Protein AF-A0A4Y7PLM4-F1 (afdb_monomer_lite)

pLDDT: mean 71.82, std 15.08, range [32.94, 92.31]

Secondary structure (DSSP, 8-state):
--------GGGS-HHHHHSPSEEEEEEEEEP-TTTS-PPTT--HHHHHHHHHHHHHHHHHTTPEE---SSEEEEEEEEE-HHHHHHHHHHGGGTS-HHHHHHHEEEEEEEEE-------PPEEEE-S-TT-S-SEEEEPPPHHHHHHHHHHHHHHHHS-SEEE-HHHHH--S------------

Structure (mmCIF, N/CA/C/O backbone):
data_AF-A0A4Y7PLM4-F1
#
_entry.id   AF-A0A4Y7PLM4-F1
#
loop_
_atom_site.group_PDB
_atom_site.id
_atom_site.type_symbol
_atom_site.label_atom_id
_atom_site.label_alt_id
_atom_site.label_comp_id
_atom_site.label_asym_id
_atom_site.label_entity_id
_atom_site.label_seq_id
_atom_site.pdbx_PDB_ins_code
_atom_site.Cartn_x
_atom_site.Cartn_y
_atom_site.Cartn_z
_atom_site.occupancy
_atom_site.B_iso_or_equiv
_atom_site.auth_seq_id
_atom_site.auth_comp_id
_atom_site.auth_asym_id
_atom_site.auth_atom_id
_atom_site.pdbx_PDB_model_num
ATOM 1 N N . MET A 1 1 ? -5.576 -24.986 15.651 1.00 34.12 1 MET A N 1
ATOM 2 C CA . MET A 1 1 ? -6.111 -25.370 14.330 1.00 34.12 1 MET A CA 1
ATOM 3 C C . MET A 1 1 ? -5.904 -24.180 13.411 1.00 34.12 1 MET A C 1
ATOM 5 O O . MET A 1 1 ? -6.385 -23.105 13.734 1.00 34.12 1 MET A O 1
ATOM 9 N N . SER A 1 2 ? -5.071 -24.312 12.379 1.00 34.34 2 SER A N 1
ATOM 10 C CA . SER A 1 2 ? -4.779 -23.229 11.436 1.00 34.34 2 SER A CA 1
ATOM 11 C C . SER A 1 2 ? -5.904 -23.146 10.411 1.00 34.34 2 SER A C 1
ATOM 13 O O . SER A 1 2 ? -5.897 -23.892 9.428 1.00 34.34 2 SER A O 1
ATOM 15 N N . ASP A 1 3 ? -6.874 -22.265 10.656 1.00 39.44 3 ASP A N 1
ATOM 16 C CA . ASP A 1 3 ? -7.853 -21.888 9.642 1.00 39.44 3 ASP A CA 1
ATOM 17 C C . ASP A 1 3 ? -7.097 -21.406 8.408 1.00 39.44 3 ASP A C 1
ATOM 19 O O . ASP A 1 3 ? -6.387 -20.398 8.413 1.00 39.44 3 ASP A O 1
ATOM 23 N N . SER A 1 4 ? -7.179 -22.207 7.352 1.00 41.69 4 SER A N 1
ATOM 24 C CA . SER A 1 4 ? -6.524 -21.911 6.091 1.00 41.69 4 SER A CA 1
ATOM 25 C C . SER A 1 4 ? -7.279 -20.740 5.480 1.00 41.69 4 SER A C 1
ATOM 27 O O . SER A 1 4 ? -8.378 -20.921 4.956 1.00 41.69 4 SER A O 1
ATOM 29 N N . PHE A 1 5 ? -6.720 -19.535 5.577 1.00 47.28 5 PHE A N 1
ATOM 30 C CA . PHE A 1 5 ? -7.269 -18.350 4.930 1.00 47.28 5 PHE A CA 1
ATOM 31 C C . PHE A 1 5 ? -7.284 -18.577 3.413 1.00 47.28 5 PHE A C 1
ATOM 33 O O . PHE A 1 5 ? -6.287 -18.381 2.719 1.00 47.28 5 PHE A O 1
ATOM 40 N N . ARG A 1 6 ? -8.416 -19.057 2.889 1.00 45.91 6 ARG A N 1
ATOM 41 C CA . ARG A 1 6 ? -8.644 -19.203 1.453 1.00 45.91 6 ARG A CA 1
ATOM 42 C C . ARG A 1 6 ? -9.099 -17.857 0.924 1.00 45.91 6 ARG A C 1
ATOM 44 O O . ARG A 1 6 ? -10.285 -17.543 0.937 1.00 45.91 6 ARG A O 1
ATOM 51 N N . PHE A 1 7 ? -8.138 -17.055 0.483 1.00 53.62 7 PHE A N 1
ATOM 52 C CA . PHE A 1 7 ? -8.448 -15.864 -0.288 1.00 53.62 7 PHE A CA 1
ATOM 53 C C . PHE A 1 7 ? -8.901 -16.304 -1.685 1.00 53.62 7 PHE A C 1
ATOM 55 O O . PHE A 1 7 ? -8.123 -16.968 -2.378 1.00 53.62 7 PHE A O 1
ATOM 62 N N . PRO A 1 8 ? -10.134 -15.998 -2.119 1.00 54.25 8 PRO A N 1
ATOM 63 C CA . PRO A 1 8 ? -10.513 -16.283 -3.488 1.00 54.25 8 PRO A CA 1
ATOM 64 C C . PRO A 1 8 ? -9.646 -15.403 -4.392 1.00 54.25 8 PRO A C 1
ATOM 66 O O . PRO A 1 8 ? -9.723 -14.184 -4.341 1.00 54.25 8 PRO A O 1
ATOM 69 N N . LEU A 1 9 ? -8.798 -16.006 -5.228 1.00 51.22 9 LEU A N 1
ATOM 70 C CA . LEU A 1 9 ? -7.982 -15.277 -6.213 1.00 51.22 9 LEU A CA 1
ATOM 71 C C . LEU A 1 9 ? -8.839 -14.356 -7.107 1.00 51.22 9 LEU A C 1
ATOM 73 O O . LEU A 1 9 ? -8.329 -13.373 -7.632 1.00 51.22 9 LEU A O 1
ATOM 77 N N . SER A 1 10 ? -10.143 -14.636 -7.228 1.00 49.47 10 SER A N 1
ATOM 78 C CA . SER A 1 10 ? -11.131 -13.809 -7.925 1.00 49.47 10 SER A CA 1
ATOM 79 C C . SER A 1 10 ? -11.442 -12.461 -7.260 1.00 49.47 10 SER A C 1
ATOM 81 O O . SER A 1 10 ? -12.050 -11.618 -7.910 1.00 49.47 10 SER A O 1
ATOM 83 N N . SER A 1 11 ? -11.033 -12.220 -6.008 1.00 57.38 11 SER A N 1
ATOM 84 C CA . SER A 1 11 ? -11.137 -10.905 -5.354 1.00 57.38 11 SER A CA 1
ATOM 85 C C . SER A 1 11 ? -9.851 -10.077 -5.442 1.00 57.38 11 SER A C 1
ATOM 87 O O . SER A 1 11 ? -9.812 -8.957 -4.930 1.00 57.38 11 SER A O 1
ATOM 89 N N . LEU A 1 12 ? -8.800 -10.589 -6.098 1.00 64.44 12 LEU A N 1
ATOM 90 C CA . LEU A 1 12 ? -7.636 -9.781 -6.448 1.00 64.44 12 LEU A CA 1
ATOM 91 C C . LEU A 1 12 ? -7.986 -8.885 -7.641 1.00 64.44 12 LEU A C 1
ATOM 93 O O . LEU A 1 12 ? -8.391 -9.403 -8.685 1.00 64.44 12 LEU A O 1
ATOM 97 N N . PRO A 1 13 ? -7.786 -7.560 -7.544 1.00 66.94 13 PRO A N 1
ATOM 98 C CA . PRO A 1 13 ? -7.858 -6.702 -8.714 1.00 66.94 13 PRO A CA 1
ATOM 99 C C . PRO A 1 13 ? -6.912 -7.242 -9.804 1.00 66.94 13 PRO A C 1
ATOM 101 O O . PRO A 1 13 ? -5.739 -7.481 -9.501 1.00 66.94 13 PRO A O 1
ATOM 104 N N . PRO A 1 14 ? -7.367 -7.429 -11.059 1.00 65.31 14 PRO A N 1
ATOM 105 C CA . PRO A 1 14 ? -6.563 -8.054 -12.115 1.00 65.31 14 PRO A CA 1
ATOM 106 C C . PRO A 1 14 ? -5.187 -7.403 -12.303 1.00 65.31 14 PRO A C 1
ATOM 108 O O . PRO A 1 14 ? -4.181 -8.082 -12.492 1.00 65.31 14 PRO A O 1
ATOM 111 N N . ALA A 1 15 ? -5.114 -6.083 -12.154 1.00 64.81 15 ALA A N 1
ATOM 112 C CA . ALA A 1 15 ? -3.870 -5.326 -12.226 1.00 64.81 15 ALA A CA 1
ATOM 113 C C . ALA A 1 15 ? -2.810 -5.764 -11.194 1.00 64.81 15 ALA A C 1
ATOM 115 O O . ALA A 1 15 ? -1.616 -5.683 -11.444 1.00 64.81 15 ALA A O 1
ATOM 116 N N . ILE A 1 16 ? -3.195 -6.301 -10.038 1.00 71.25 16 ILE A N 1
ATOM 117 C CA . ILE A 1 16 ? -2.222 -6.785 -9.044 1.00 71.25 16 ILE A CA 1
ATOM 118 C C . ILE A 1 16 ? -1.464 -8.015 -9.551 1.00 71.25 16 ILE A C 1
ATOM 120 O O . ILE A 1 16 ? -0.300 -8.215 -9.196 1.00 71.25 16 ILE A O 1
ATOM 124 N N . VAL A 1 17 ? -2.118 -8.817 -10.394 1.00 71.69 17 VAL A N 1
ATOM 125 C CA . VAL A 1 17 ? -1.566 -10.041 -10.981 1.00 71.69 17 VAL A CA 1
ATOM 126 C C . VAL A 1 17 ? -0.793 -9.737 -12.264 1.00 71.69 17 VAL A C 1
ATOM 128 O O . VAL A 1 17 ? 0.265 -10.322 -12.482 1.00 71.69 17 VAL A O 1
ATOM 131 N N . PHE A 1 18 ? -1.296 -8.819 -13.094 1.00 69.81 18 PHE A N 1
ATOM 132 C CA . PHE A 1 18 ? -0.767 -8.587 -14.442 1.00 69.81 18 PHE A CA 1
ATOM 133 C C . PHE A 1 18 ? 0.160 -7.372 -14.581 1.00 69.81 18 PHE A C 1
ATOM 135 O O . PHE A 1 18 ? 0.788 -7.220 -15.629 1.00 69.81 18 PHE A O 1
ATOM 142 N N . ASN A 1 19 ? 0.286 -6.510 -13.565 1.00 71.06 19 ASN A N 1
ATOM 143 C CA . ASN A 1 19 ? 1.171 -5.353 -13.680 1.00 71.06 19 ASN A CA 1
ATOM 144 C C . ASN A 1 19 ? 2.655 -5.768 -13.702 1.00 71.06 19 ASN A C 1
ATOM 146 O O . ASN A 1 19 ? 3.071 -6.668 -12.962 1.00 71.06 19 ASN A O 1
ATOM 150 N N . PRO A 1 20 ? 3.486 -5.074 -14.502 1.00 73.12 20 PRO A N 1
ATOM 151 C CA . PRO A 1 20 ? 4.907 -5.371 -14.597 1.00 73.12 20 PRO A CA 1
ATOM 152 C C . PRO A 1 20 ? 5.641 -5.071 -13.278 1.00 73.12 20 PRO A C 1
ATOM 154 O O . PRO A 1 20 ? 5.181 -4.254 -12.470 1.00 73.12 20 PRO A O 1
ATOM 157 N N . PRO A 1 21 ? 6.815 -5.682 -13.044 1.00 79.31 21 PRO A N 1
ATOM 158 C CA . PRO A 1 21 ? 7.693 -5.274 -11.955 1.00 79.31 21 PRO A CA 1
ATOM 159 C C . PRO A 1 21 ? 8.049 -3.780 -12.039 1.00 79.31 21 PRO A C 1
ATOM 161 O O . PRO A 1 21 ? 8.221 -3.226 -13.125 1.00 79.31 21 PRO A O 1
ATOM 164 N N . GLY A 1 22 ? 8.175 -3.120 -10.891 1.00 79.88 22 GLY A N 1
ATOM 165 C CA . GLY A 1 22 ? 8.534 -1.704 -10.809 1.00 79.88 22 GLY A CA 1
ATOM 166 C C . GLY A 1 22 ? 8.437 -1.167 -9.387 1.00 79.88 22 GLY A C 1
ATOM 167 O O . GLY A 1 22 ? 8.644 -1.909 -8.421 1.00 79.88 22 GLY A O 1
ATOM 168 N N . THR A 1 23 ? 8.116 0.118 -9.251 1.00 84.88 23 THR A N 1
ATOM 169 C CA . THR A 1 23 ? 7.915 0.745 -7.943 1.00 84.88 23 THR A CA 1
ATOM 170 C C . THR A 1 23 ? 6.442 0.696 -7.560 1.00 84.88 23 THR A C 1
ATOM 172 O O . THR A 1 23 ? 5.582 1.220 -8.257 1.00 84.88 23 THR A O 1
ATOM 175 N N . TYR A 1 24 ? 6.146 0.064 -6.430 1.00 85.81 24 TYR A N 1
ATOM 176 C CA . TYR A 1 24 ? 4.793 -0.012 -5.885 1.00 85.81 24 TYR A CA 1
ATOM 177 C C . TYR A 1 24 ? 4.747 0.652 -4.525 1.00 85.81 24 TYR A C 1
ATOM 179 O O . TYR A 1 24 ? 5.720 0.603 -3.770 1.00 85.81 24 TYR A O 1
ATOM 187 N N . GLY A 1 25 ? 3.601 1.238 -4.212 1.00 86.75 25 GLY A N 1
ATOM 188 C CA . GLY A 1 25 ? 3.352 1.874 -2.942 1.00 86.75 25 GLY A CA 1
ATOM 189 C C . GLY A 1 25 ? 2.129 1.338 -2.220 1.00 86.75 25 GLY A C 1
ATOM 190 O O . GLY A 1 25 ? 1.210 0.792 -2.827 1.00 86.75 25 GLY A O 1
ATOM 191 N N . ILE A 1 26 ? 2.149 1.502 -0.903 1.00 88.50 26 ILE A N 1
ATOM 192 C CA . ILE A 1 26 ? 1.000 1.353 -0.019 1.00 88.50 26 ILE A CA 1
ATOM 193 C C . ILE A 1 26 ? 0.744 2.731 0.581 1.00 88.50 26 ILE A C 1
ATOM 195 O O . ILE A 1 26 ? 1.618 3.285 1.249 1.00 88.50 26 ILE A O 1
ATOM 199 N N . GLN A 1 27 ? -0.436 3.280 0.334 1.00 87.94 27 GLN A N 1
ATOM 200 C CA . GLN A 1 27 ? -0.909 4.504 0.963 1.00 87.94 27 GLN A CA 1
ATOM 201 C C . GLN A 1 27 ? -1.939 4.133 2.022 1.00 87.94 27 GLN A C 1
ATOM 203 O O . GLN A 1 27 ? -2.871 3.385 1.740 1.00 87.94 27 GLN A O 1
ATOM 208 N N . ILE A 1 28 ? -1.773 4.642 3.236 1.00 87.81 28 ILE A N 1
ATOM 209 C CA . ILE A 1 28 ? -2.724 4.456 4.331 1.00 87.81 28 ILE A CA 1
ATOM 210 C C . ILE A 1 28 ? -3.309 5.815 4.676 1.00 87.81 28 ILE A C 1
ATOM 212 O O . ILE A 1 28 ? -2.577 6.732 5.051 1.00 87.81 28 ILE A O 1
ATOM 216 N N . GLN A 1 29 ? -4.626 5.926 4.569 1.00 86.75 29 GLN A N 1
ATOM 217 C CA . GLN A 1 29 ? -5.369 7.097 4.998 1.00 86.75 29 GLN A CA 1
ATOM 218 C C . GLN A 1 29 ? -5.827 6.897 6.441 1.00 86.75 29 GLN A C 1
ATOM 220 O O . GLN A 1 29 ? -6.524 5.928 6.753 1.00 86.75 29 GLN A O 1
ATOM 225 N N . LEU A 1 30 ? -5.431 7.808 7.327 1.00 85.19 30 LEU A N 1
ATOM 226 C CA . LEU A 1 30 ? -5.824 7.771 8.734 1.00 85.19 30 LEU A CA 1
ATOM 227 C C . LEU A 1 30 ? -7.089 8.592 8.977 1.00 85.19 30 LEU A C 1
ATOM 229 O O . LEU A 1 30 ? -7.370 9.534 8.239 1.00 85.19 30 LEU A O 1
ATOM 233 N N . TYR A 1 31 ? -7.814 8.261 10.043 1.00 82.06 31 TYR A N 1
ATOM 234 C CA . TYR A 1 31 ? -8.819 9.164 10.599 1.00 82.06 31 TYR A CA 1
ATOM 235 C C . TYR A 1 31 ? -8.149 10.385 11.231 1.00 82.06 31 TYR A C 1
ATOM 237 O O . TYR A 1 31 ? -7.213 10.251 12.025 1.00 82.06 31 TYR A O 1
ATOM 245 N N . THR A 1 32 ? -8.657 11.571 10.911 1.00 73.31 32 THR A N 1
ATOM 246 C CA . THR A 1 32 ? -8.190 12.839 11.472 1.00 73.31 32 THR A CA 1
ATOM 247 C C . THR A 1 32 ? -9.243 13.440 12.409 1.00 73.31 32 THR A C 1
ATOM 249 O O . THR A 1 32 ? -10.371 13.674 11.980 1.00 73.31 32 THR A O 1
ATOM 252 N N . PRO A 1 33 ? -8.902 13.753 13.679 1.00 69.38 33 PRO A N 1
ATOM 253 C CA . PRO A 1 33 ? -9.885 14.171 14.692 1.00 69.38 33 PRO A CA 1
ATOM 254 C C . PRO A 1 33 ? -10.655 15.449 14.367 1.00 69.38 33 PRO A C 1
ATOM 256 O O . PRO A 1 33 ? -11.700 15.702 14.950 1.00 69.38 33 PRO A O 1
ATOM 259 N N . VAL A 1 34 ? -10.097 16.284 13.491 1.00 69.38 34 VAL A N 1
ATOM 260 C CA . VAL A 1 34 ? -10.643 17.603 13.156 1.00 69.38 34 VAL A CA 1
ATOM 261 C C . VAL A 1 34 ? -11.592 17.535 11.956 1.00 69.38 34 VAL A C 1
ATOM 263 O O . VAL A 1 34 ? -12.419 18.425 11.792 1.00 69.38 34 VAL A O 1
ATOM 266 N N . LEU A 1 35 ? -11.472 16.507 11.107 1.00 68.12 35 LEU A N 1
ATOM 267 C CA . LEU A 1 35 ? -12.141 16.458 9.801 1.00 68.12 35 LEU A CA 1
ATOM 268 C C . LEU A 1 35 ? -13.087 15.266 9.632 1.00 68.12 35 LEU A C 1
ATOM 270 O O . LEU A 1 35 ? -13.907 15.293 8.717 1.00 68.12 35 LEU A O 1
ATOM 274 N N . ASP A 1 36 ? -12.976 14.229 10.463 1.00 75.44 36 ASP A N 1
ATOM 275 C CA . ASP A 1 36 ? -13.723 12.986 10.284 1.00 75.44 36 ASP A CA 1
ATOM 276 C C . ASP A 1 36 ? -14.618 12.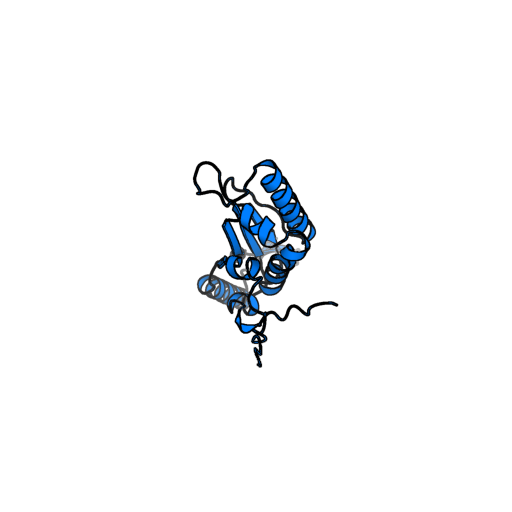659 11.487 1.00 75.44 36 ASP A C 1
ATOM 278 O O . ASP A 1 36 ? -14.235 12.857 12.642 1.00 75.44 36 ASP A O 1
ATOM 282 N N . ASP A 1 37 ? -15.768 12.040 11.205 1.00 81.00 37 ASP A N 1
ATOM 283 C CA . ASP A 1 37 ? -16.529 11.306 12.214 1.00 81.00 37 ASP A CA 1
ATOM 284 C C . ASP A 1 37 ? -15.700 10.104 12.683 1.00 81.00 37 ASP A C 1
ATOM 286 O O . ASP A 1 37 ? -15.412 9.171 11.923 1.00 81.00 37 ASP A O 1
ATOM 290 N N . LEU A 1 38 ? -15.270 10.151 13.943 1.00 81.81 38 LEU A N 1
ATOM 291 C CA . LEU A 1 38 ? -14.369 9.157 14.511 1.00 81.81 38 LEU A CA 1
ATOM 292 C C . LEU A 1 38 ? -15.106 7.848 14.843 1.00 81.81 38 LEU A C 1
ATOM 294 O O . LEU A 1 38 ? -16.235 7.875 15.340 1.00 81.81 38 LEU A O 1
ATOM 298 N N . PRO A 1 39 ? -14.472 6.683 14.621 1.00 79.75 39 PRO A N 1
ATOM 299 C CA . PRO A 1 39 ? -15.073 5.393 14.935 1.00 79.75 39 PRO A CA 1
ATOM 300 C C . PRO A 1 39 ? -15.274 5.199 16.446 1.00 79.75 39 PRO A C 1
ATOM 302 O O . PRO A 1 39 ? -14.570 5.769 17.282 1.00 79.75 39 PRO A O 1
ATOM 305 N N . ALA A 1 40 ? -16.223 4.335 16.813 1.00 75.31 40 ALA A N 1
ATOM 306 C CA . ALA A 1 40 ? -16.484 4.007 18.211 1.00 75.31 40 ALA A CA 1
ATOM 307 C C . ALA A 1 40 ? -15.229 3.429 18.895 1.00 75.31 40 ALA A C 1
ATOM 309 O O . ALA A 1 40 ? -14.579 2.526 18.369 1.00 75.31 40 ALA A O 1
ATOM 310 N N . GLY A 1 41 ? -14.895 3.941 20.084 1.00 72.88 41 GLY A N 1
ATOM 311 C CA . GLY A 1 41 ? -13.717 3.503 20.842 1.00 72.88 41 GLY A CA 1
ATOM 312 C C . GLY A 1 41 ? -12.386 4.101 20.372 1.00 72.88 41 GLY A C 1
ATOM 313 O O . GLY A 1 41 ? -11.335 3.665 20.847 1.00 72.88 41 GLY A O 1
ATOM 314 N N . TRP A 1 42 ? -12.418 5.096 19.477 1.00 79.62 42 TRP A N 1
ATOM 315 C CA . TRP A 1 42 ? -11.236 5.850 19.070 1.00 79.62 42 TRP A CA 1
ATOM 316 C C . TRP A 1 42 ? -10.570 6.536 20.270 1.00 79.62 42 TRP A C 1
ATOM 318 O O . TRP A 1 42 ? -11.222 7.219 21.061 1.00 79.62 42 TRP A O 1
ATOM 328 N N . SER A 1 43 ? -9.253 6.378 20.396 1.00 83.38 43 SER A N 1
ATOM 329 C CA . SER A 1 43 ? -8.431 7.182 21.300 1.00 83.38 43 SER A CA 1
ATOM 330 C C . SER A 1 43 ? -7.090 7.493 20.649 1.00 83.38 43 SER A C 1
ATOM 332 O O . SER A 1 43 ? -6.534 6.661 19.930 1.00 83.38 43 SER A O 1
ATOM 334 N N . MET A 1 44 ? -6.551 8.684 20.919 1.00 81.44 44 MET A N 1
ATOM 335 C CA . MET A 1 44 ? -5.286 9.128 20.328 1.00 81.44 44 MET A CA 1
ATOM 336 C C . MET A 1 44 ? -4.120 8.195 20.692 1.00 81.44 44 MET A C 1
ATOM 338 O O . MET A 1 44 ? -3.301 7.869 19.836 1.00 81.44 44 MET A O 1
ATOM 342 N N . GLU A 1 45 ? -4.074 7.713 21.936 1.00 85.38 45 GLU A N 1
ATOM 343 C CA . GLU A 1 45 ? -3.027 6.799 22.410 1.00 85.38 45 GLU A CA 1
ATOM 344 C C . GLU A 1 45 ? -3.075 5.441 21.699 1.00 85.38 45 GLU A C 1
ATOM 346 O O . GLU A 1 45 ? -2.063 4.984 21.164 1.00 85.38 45 GLU A O 1
ATOM 351 N N . LYS A 1 46 ? -4.262 4.824 21.613 1.00 83.12 46 LYS A N 1
ATOM 352 C CA . LYS A 1 46 ? -4.441 3.545 20.909 1.00 83.12 46 LYS A CA 1
ATOM 353 C C . LYS A 1 46 ? -4.170 3.697 19.419 1.00 83.12 46 LYS A C 1
ATOM 355 O O . LYS A 1 46 ? -3.523 2.840 18.819 1.00 83.12 46 LYS A O 1
ATOM 360 N N . ALA A 1 47 ? -4.614 4.807 18.829 1.00 82.81 47 ALA A N 1
ATOM 361 C CA . ALA A 1 47 ? -4.369 5.103 17.428 1.00 82.81 47 ALA A CA 1
ATOM 362 C C . ALA A 1 47 ? -2.870 5.223 17.125 1.00 82.81 47 ALA A C 1
ATOM 364 O O . ALA A 1 47 ? -2.387 4.630 16.159 1.00 82.81 47 ALA A O 1
ATOM 365 N N . ALA A 1 48 ? -2.117 5.917 17.983 1.00 85.00 48 ALA A N 1
ATOM 366 C CA . ALA A 1 48 ? -0.669 6.040 17.858 1.00 85.00 48 ALA A CA 1
ATOM 367 C C . ALA A 1 48 ? 0.045 4.683 17.982 1.00 85.00 48 ALA A C 1
ATOM 369 O O . ALA A 1 48 ? 0.978 4.403 17.224 1.00 85.00 48 ALA A O 1
ATOM 370 N N . GLU A 1 49 ? -0.398 3.815 18.894 1.00 88.81 49 GLU A N 1
ATOM 371 C CA . GLU A 1 49 ? 0.173 2.478 19.074 1.00 88.81 49 GLU A CA 1
ATOM 372 C C . GLU A 1 49 ? -0.085 1.560 17.870 1.00 88.81 49 GLU A C 1
ATOM 374 O O . GLU A 1 49 ? 0.844 0.937 17.343 1.00 88.81 49 GLU A O 1
ATOM 379 N N . VAL A 1 50 ? -1.333 1.491 17.405 1.00 87.75 50 VAL A N 1
ATOM 380 C CA . VAL A 1 50 ? -1.719 0.721 16.213 1.00 87.75 50 VAL A CA 1
ATOM 381 C C . VAL A 1 50 ? -0.953 1.226 14.993 1.00 87.75 50 VAL A C 1
ATOM 383 O O . VAL A 1 50 ? -0.368 0.435 14.251 1.00 87.75 50 VAL A O 1
ATOM 386 N N . TYR A 1 51 ? -0.866 2.546 14.822 1.00 85.94 51 TYR A N 1
ATOM 387 C CA . TYR A 1 51 ? -0.084 3.144 13.750 1.00 85.94 51 TYR A CA 1
ATOM 388 C C . TYR A 1 51 ? 1.399 2.753 13.827 1.00 85.94 51 TYR A C 1
ATOM 390 O O . TYR A 1 51 ? 1.994 2.362 12.819 1.00 85.94 51 TYR A O 1
ATOM 398 N N . LYS A 1 52 ? 2.003 2.793 15.019 1.00 88.25 52 LYS A N 1
ATOM 399 C CA . LYS A 1 52 ? 3.397 2.381 15.229 1.00 88.25 52 LYS A CA 1
ATOM 400 C C . LYS A 1 52 ? 3.618 0.922 14.821 1.00 88.25 52 LYS A C 1
ATOM 402 O O . LYS A 1 52 ? 4.613 0.633 14.155 1.00 88.25 52 LYS A O 1
ATOM 407 N N . ARG A 1 53 ? 2.690 0.016 15.153 1.00 90.62 53 ARG A N 1
ATOM 408 C CA . ARG A 1 53 ? 2.739 -1.397 14.731 1.00 90.62 53 ARG A CA 1
ATOM 409 C C . ARG A 1 53 ? 2.687 -1.542 13.208 1.00 90.62 53 ARG A C 1
ATOM 411 O O . ARG A 1 53 ? 3.551 -2.211 12.640 1.00 90.62 53 ARG A O 1
ATOM 418 N N . ILE A 1 54 ? 1.748 -0.863 12.547 1.00 89.88 54 ILE A N 1
ATOM 419 C CA . ILE A 1 54 ? 1.619 -0.869 11.079 1.00 89.88 54 ILE A CA 1
ATOM 420 C C . ILE A 1 54 ? 2.895 -0.337 10.414 1.00 89.88 54 ILE A C 1
ATOM 422 O O . ILE A 1 54 ? 3.453 -0.970 9.519 1.00 89.88 54 ILE A O 1
ATOM 426 N N . SER A 1 55 ? 3.386 0.810 10.880 1.00 88.31 55 SER A N 1
ATOM 427 C CA . SER A 1 55 ? 4.570 1.474 10.333 1.00 88.31 55 SER A CA 1
ATOM 428 C C . SER A 1 55 ? 5.824 0.608 10.470 1.00 88.31 55 SER A C 1
ATOM 430 O O . SER A 1 55 ? 6.581 0.449 9.511 1.00 88.31 55 SER A O 1
ATOM 432 N N . ASN A 1 56 ? 6.018 -0.020 11.633 1.00 90.31 56 ASN A N 1
ATOM 433 C CA . ASN A 1 56 ? 7.130 -0.941 11.861 1.00 90.31 56 ASN A CA 1
ATOM 434 C C . ASN A 1 56 ? 7.058 -2.156 10.933 1.00 90.31 56 ASN A C 1
ATOM 436 O O . ASN A 1 56 ? 8.057 -2.496 10.300 1.00 90.31 56 ASN A O 1
ATOM 440 N N . TYR A 1 57 ? 5.881 -2.767 10.795 1.00 92.31 57 TYR A N 1
ATOM 441 C CA . TYR A 1 57 ? 5.682 -3.910 9.907 1.00 92.31 57 TYR A CA 1
ATOM 442 C C . TYR A 1 57 ? 5.998 -3.578 8.440 1.00 92.31 57 TYR A C 1
ATOM 444 O O . TYR A 1 57 ? 6.714 -4.326 7.767 1.00 92.31 57 TYR A O 1
ATOM 452 N N . LEU A 1 58 ? 5.525 -2.432 7.942 1.00 90.44 58 LEU A N 1
ATOM 453 C CA . LEU A 1 58 ? 5.781 -2.007 6.564 1.00 90.44 58 LEU A CA 1
ATOM 454 C C . LEU A 1 58 ? 7.263 -1.702 6.316 1.00 90.44 58 LEU A C 1
ATOM 456 O O . LEU A 1 58 ? 7.806 -2.100 5.284 1.00 90.44 58 LEU A O 1
ATOM 460 N N . ARG A 1 59 ? 7.951 -1.090 7.287 1.00 87.56 59 ARG A N 1
ATOM 461 C CA . ARG A 1 59 ? 9.406 -0.872 7.224 1.00 87.56 59 ARG A CA 1
ATOM 462 C C . ARG A 1 59 ? 10.182 -2.186 7.202 1.00 87.56 59 ARG A C 1
ATOM 464 O O . ARG A 1 59 ? 11.059 -2.361 6.360 1.00 87.56 59 ARG A O 1
ATOM 471 N N . MET A 1 60 ? 9.826 -3.133 8.071 1.00 89.56 60 MET A N 1
ATOM 472 C CA . MET A 1 60 ? 10.427 -4.474 8.089 1.00 89.56 60 MET A CA 1
ATOM 473 C C . MET A 1 60 ? 10.164 -5.249 6.792 1.00 89.56 60 MET A C 1
ATOM 475 O O . MET A 1 60 ? 10.977 -6.071 6.382 1.00 89.56 60 MET A O 1
ATOM 479 N N . SER A 1 61 ? 9.070 -4.936 6.098 1.00 87.50 61 SER A N 1
ATOM 480 C CA . SER A 1 61 ? 8.718 -5.507 4.793 1.00 87.50 61 SER A CA 1
ATOM 481 C C . SER A 1 61 ? 9.453 -4.852 3.610 1.00 87.50 61 SER A C 1
ATOM 483 O O . SER A 1 61 ? 9.091 -5.085 2.450 1.00 87.50 61 SER A O 1
ATOM 485 N N . ALA A 1 62 ? 10.499 -4.065 3.890 1.00 83.94 62 ALA A N 1
ATOM 486 C CA . ALA A 1 62 ? 11.308 -3.314 2.932 1.00 83.94 62 ALA A CA 1
ATOM 487 C C . ALA A 1 62 ? 10.535 -2.227 2.163 1.00 83.94 62 ALA A C 1
ATOM 489 O O . ALA A 1 62 ? 10.865 -1.941 1.010 1.00 83.94 62 ALA A O 1
ATOM 490 N N . LEU A 1 63 ? 9.512 -1.625 2.781 1.00 86.12 63 LEU A N 1
ATOM 491 C CA . LEU A 1 63 ? 8.927 -0.389 2.272 1.00 86.12 63 LEU A CA 1
ATOM 492 C C . LEU A 1 63 ? 9.515 0.838 2.981 1.00 86.12 63 LEU A C 1
ATOM 494 O O . LEU A 1 63 ? 9.614 0.894 4.207 1.00 86.12 63 LEU A O 1
ATOM 498 N N . THR A 1 64 ? 9.854 1.859 2.203 1.00 84.19 64 THR A N 1
ATOM 499 C CA . THR A 1 64 ? 10.362 3.146 2.682 1.00 84.19 64 THR A CA 1
ATOM 500 C C . THR A 1 64 ? 9.218 4.146 2.791 1.00 84.19 64 THR A C 1
ATOM 502 O O . THR A 1 64 ? 8.463 4.324 1.841 1.00 84.19 64 THR A O 1
ATOM 505 N N . ARG A 1 65 ? 9.091 4.812 3.941 1.00 82.44 65 ARG A N 1
ATOM 506 C CA . ARG A 1 65 ? 8.107 5.885 4.153 1.00 82.44 65 ARG A CA 1
ATOM 507 C C . ARG A 1 65 ? 8.537 7.150 3.399 1.00 82.44 65 ARG A C 1
ATOM 509 O O . ARG A 1 65 ? 9.711 7.501 3.468 1.00 82.44 65 ARG A O 1
ATOM 516 N N . VAL A 1 66 ? 7.607 7.805 2.701 1.00 79.62 66 VAL A N 1
ATOM 517 C CA . VAL A 1 66 ? 7.879 8.982 1.838 1.00 79.62 66 VAL A CA 1
ATOM 518 C C . VAL A 1 66 ? 7.178 10.267 2.316 1.00 79.62 66 VAL A C 1
ATOM 520 O O . VAL A 1 66 ? 7.525 11.340 1.856 1.00 79.62 66 VAL A O 1
ATOM 523 N N . ASP A 1 67 ? 6.295 10.145 3.308 1.00 67.38 67 ASP A N 1
ATOM 524 C CA . ASP A 1 67 ? 5.634 11.208 4.086 1.00 67.38 67 ASP A CA 1
ATOM 525 C C . ASP A 1 67 ? 4.869 12.328 3.354 1.00 67.38 67 ASP A C 1
ATOM 527 O O . ASP A 1 67 ? 5.434 13.182 2.679 1.00 67.38 67 ASP A O 1
ATOM 531 N N . ASP A 1 68 ? 3.564 12.391 3.651 1.00 54.94 68 ASP A N 1
ATOM 532 C CA . ASP A 1 68 ? 2.765 13.615 3.708 1.00 54.94 68 ASP A CA 1
ATOM 533 C C . ASP A 1 68 ? 1.982 13.645 5.049 1.00 54.94 68 ASP A C 1
ATOM 535 O O . ASP A 1 68 ? 1.982 12.671 5.807 1.00 54.94 68 ASP A O 1
ATOM 539 N N . GLN A 1 69 ? 1.390 14.789 5.407 1.00 5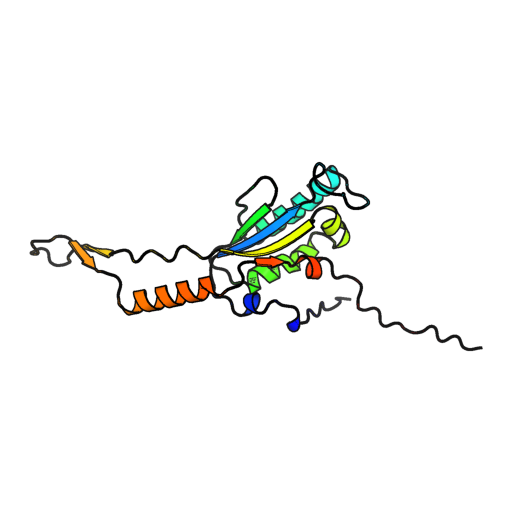4.94 69 GLN A N 1
ATOM 540 C CA . GLN A 1 69 ? 0.802 15.022 6.737 1.00 54.94 69 GLN A CA 1
ATOM 541 C C . GLN A 1 69 ? -0.555 14.330 6.980 1.00 54.94 69 GLN A C 1
ATOM 543 O O . GLN A 1 69 ? -0.982 14.249 8.132 1.00 54.94 69 GLN A O 1
ATOM 548 N N . THR A 1 70 ? -1.244 13.843 5.944 1.00 56.34 70 THR A N 1
ATOM 549 C CA . THR A 1 70 ? -2.622 13.314 6.046 1.00 56.34 70 THR A CA 1
ATOM 550 C C . THR A 1 70 ? -2.749 11.863 5.585 1.00 56.34 70 THR A C 1
ATOM 552 O O . THR A 1 70 ? -3.702 11.168 5.944 1.00 56.34 70 THR A O 1
ATOM 555 N N . SER A 1 71 ? -1.769 11.373 4.834 1.00 65.50 71 SER A N 1
ATOM 556 C CA . SER A 1 71 ? -1.670 10.021 4.324 1.00 65.50 71 SER A CA 1
ATOM 557 C C . SER A 1 71 ? -0.245 9.502 4.498 1.00 65.50 71 SER A C 1
ATOM 559 O O . SER A 1 71 ? 0.748 10.185 4.245 1.00 65.50 71 SER A O 1
ATOM 561 N N . ILE A 1 72 ? -0.115 8.254 4.944 1.00 80.38 72 ILE A N 1
ATOM 562 C CA . ILE A 1 72 ? 1.208 7.646 5.055 1.00 80.38 72 ILE A CA 1
ATOM 563 C C . ILE A 1 72 ? 1.460 6.815 3.819 1.00 80.38 72 ILE A C 1
ATOM 565 O O . ILE A 1 72 ? 0.863 5.757 3.616 1.00 80.38 72 ILE A O 1
ATOM 569 N N . THR A 1 73 ? 2.401 7.301 3.026 1.00 83.06 73 THR A N 1
ATOM 570 C CA . THR A 1 73 ? 2.851 6.637 1.817 1.00 83.06 73 THR A CA 1
ATOM 571 C C . THR A 1 73 ? 4.129 5.849 2.076 1.00 83.06 73 THR A C 1
ATOM 573 O O . THR A 1 73 ? 5.125 6.380 2.573 1.00 83.06 73 THR A O 1
ATOM 576 N N . PHE A 1 74 ? 4.108 4.576 1.697 1.00 87.88 74 PHE A N 1
ATOM 577 C CA . PHE A 1 74 ? 5.235 3.655 1.735 1.00 87.88 74 PHE A CA 1
ATOM 578 C C . PHE A 1 74 ? 5.539 3.159 0.329 1.00 87.88 74 PHE A C 1
ATOM 580 O O . PHE A 1 74 ? 4.626 2.723 -0.357 1.00 87.88 74 PHE A O 1
ATOM 587 N N . LEU A 1 75 ? 6.802 3.170 -0.093 1.00 86.31 75 LEU A N 1
ATOM 588 C CA . LEU A 1 75 ? 7.233 2.721 -1.417 1.00 86.31 75 LEU A CA 1
ATOM 589 C C . LEU A 1 75 ? 8.200 1.549 -1.332 1.00 86.31 75 LEU A C 1
ATOM 591 O O . LEU A 1 75 ? 9.054 1.486 -0.451 1.00 86.31 75 LEU A O 1
ATOM 595 N N . ARG A 1 76 ? 8.133 0.665 -2.323 1.00 87.12 76 ARG A N 1
ATOM 596 C CA . ARG A 1 76 ? 9.119 -0.383 -2.560 1.00 87.12 76 ARG A CA 1
ATOM 597 C C . ARG A 1 76 ? 9.487 -0.413 -4.033 1.00 87.12 76 ARG A C 1
ATOM 599 O O . ARG A 1 76 ? 8.626 -0.594 -4.891 1.00 87.12 76 ARG A O 1
ATOM 606 N N . ARG A 1 77 ? 10.779 -0.250 -4.309 1.00 83.81 77 ARG A N 1
ATOM 607 C CA . ARG A 1 77 ? 11.348 -0.356 -5.658 1.00 83.81 77 ARG A CA 1
ATOM 608 C C . ARG A 1 77 ? 11.554 -1.819 -6.038 1.00 83.81 77 ARG A C 1
ATOM 610 O O . ARG A 1 77 ? 11.709 -2.666 -5.154 1.00 83.81 77 ARG A O 1
ATOM 617 N N . TYR A 1 78 ? 11.587 -2.096 -7.339 1.00 82.50 78 TYR A N 1
ATOM 618 C CA . TYR A 1 78 ? 11.894 -3.420 -7.894 1.00 82.50 78 TYR A CA 1
ATOM 619 C C . TYR A 1 78 ? 11.040 -4.553 -7.292 1.00 82.50 78 TYR A C 1
ATOM 621 O O . TYR A 1 78 ? 11.542 -5.603 -6.888 1.00 82.50 78 TYR A O 1
ATOM 629 N N . THR A 1 79 ? 9.731 -4.329 -7.187 1.00 86.38 79 THR A N 1
ATOM 630 C CA . THR A 1 79 ? 8.766 -5.302 -6.656 1.00 86.38 79 THR A CA 1
ATOM 631 C C . THR A 1 79 ? 7.633 -5.540 -7.649 1.00 86.38 79 THR A C 1
ATOM 633 O O . THR A 1 79 ? 7.531 -4.861 -8.668 1.00 86.38 79 THR A O 1
ATOM 636 N N . THR A 1 80 ? 6.781 -6.519 -7.364 1.00 84.81 80 THR A N 1
ATOM 637 C CA . THR A 1 80 ? 5.554 -6.788 -8.120 1.00 84.81 80 THR A CA 1
ATOM 638 C C . THR A 1 80 ? 4.332 -6.336 -7.331 1.00 84.81 80 THR A C 1
ATOM 640 O O . THR A 1 80 ? 4.369 -6.287 -6.095 1.00 84.81 80 THR A O 1
ATOM 643 N N . GLY A 1 81 ? 3.231 -6.064 -8.039 1.00 83.12 81 GLY A N 1
ATOM 644 C CA . GLY A 1 81 ? 1.941 -5.760 -7.419 1.00 83.12 81 GLY A CA 1
ATOM 645 C C . GLY A 1 81 ? 1.525 -6.856 -6.443 1.00 83.12 81 GLY A C 1
ATOM 646 O O . GLY A 1 81 ? 1.235 -6.562 -5.288 1.00 83.12 81 GLY A O 1
ATOM 647 N N . LEU A 1 82 ? 1.623 -8.123 -6.856 1.00 84.56 82 LEU A N 1
ATOM 648 C CA . LEU A 1 82 ? 1.303 -9.281 -6.020 1.00 84.56 82 LEU A CA 1
ATOM 649 C C . LEU A 1 82 ? 2.110 -9.330 -4.717 1.00 84.56 82 LEU A C 1
ATOM 651 O O . LEU A 1 82 ? 1.547 -9.582 -3.651 1.00 84.56 82 LEU A O 1
ATOM 655 N N . ARG A 1 83 ? 3.422 -9.069 -4.769 1.00 87.19 83 ARG A N 1
ATOM 656 C CA . ARG A 1 83 ? 4.270 -9.082 -3.568 1.00 87.19 83 ARG A CA 1
ATOM 657 C C . ARG A 1 83 ? 3.889 -7.958 -2.609 1.00 87.19 83 ARG A C 1
ATOM 659 O O . ARG A 1 83 ? 3.782 -8.193 -1.409 1.00 87.19 83 ARG A O 1
ATOM 666 N N . THR A 1 84 ? 3.651 -6.759 -3.131 1.00 88.19 84 THR A N 1
ATOM 667 C CA . THR A 1 84 ? 3.235 -5.602 -2.325 1.00 88.19 84 THR A CA 1
ATOM 668 C C . THR A 1 84 ? 1.830 -5.791 -1.754 1.00 88.19 84 THR A C 1
ATOM 670 O O . THR A 1 84 ? 1.594 -5.486 -0.588 1.00 88.19 84 THR A O 1
ATOM 673 N N . TRP A 1 85 ? 0.917 -6.386 -2.520 1.00 85.25 85 TRP A N 1
ATOM 674 C CA . TRP A 1 85 ? -0.418 -6.743 -2.051 1.00 85.25 85 TRP A CA 1
ATOM 675 C C . TRP A 1 85 ? -0.369 -7.776 -0.932 1.00 85.25 85 TRP A C 1
ATOM 677 O O . TRP A 1 85 ? -1.042 -7.635 0.079 1.00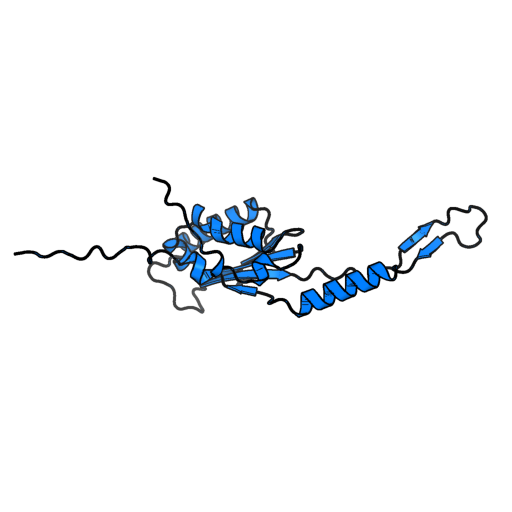 85.25 85 TRP A O 1
ATOM 687 N N . THR A 1 86 ? 0.487 -8.785 -1.070 1.00 84.88 86 THR A N 1
ATOM 688 C CA . THR A 1 86 ? 0.679 -9.816 -0.047 1.00 84.88 86 THR A CA 1
ATOM 689 C C . THR A 1 86 ? 1.148 -9.205 1.275 1.00 84.88 86 THR A C 1
ATOM 691 O O . THR A 1 86 ? 0.631 -9.565 2.328 1.00 84.88 86 THR A O 1
ATOM 694 N N . ILE A 1 87 ? 2.059 -8.227 1.231 1.00 88.94 87 ILE A N 1
ATOM 695 C CA . ILE A 1 87 ? 2.475 -7.464 2.421 1.00 88.94 87 ILE A CA 1
ATOM 696 C C . ILE A 1 87 ? 1.280 -6.734 3.038 1.00 88.94 87 ILE A C 1
ATOM 698 O O . ILE A 1 87 ? 1.064 -6.813 4.243 1.00 88.94 87 ILE A O 1
ATOM 702 N N . LEU A 1 88 ? 0.470 -6.062 2.217 1.00 86.25 88 LEU A N 1
ATOM 703 C CA . LEU A 1 88 ? -0.729 -5.376 2.691 1.00 86.25 88 LEU A CA 1
ATOM 704 C C . LEU A 1 88 ? -1.695 -6.346 3.392 1.00 86.25 88 LEU A C 1
ATOM 706 O O . LEU A 1 88 ? -2.153 -6.054 4.491 1.00 86.25 88 LEU A O 1
ATOM 710 N N . LEU A 1 89 ? -1.937 -7.529 2.819 1.00 82.62 89 LEU A N 1
ATOM 711 C CA . LEU A 1 89 ? -2.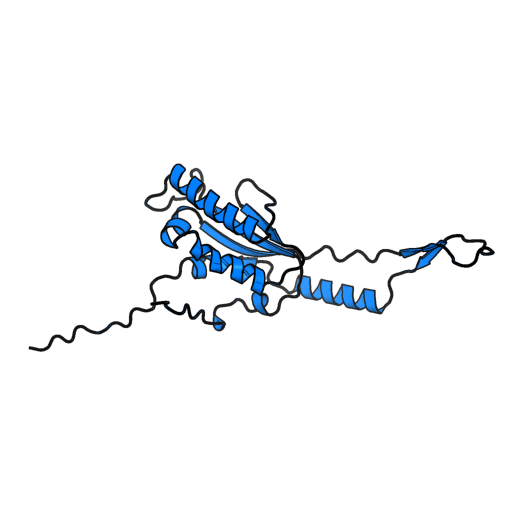786 -8.562 3.425 1.00 82.62 89 LEU A CA 1
ATOM 712 C C . LEU A 1 89 ? -2.222 -9.100 4.745 1.00 82.62 89 LEU A C 1
ATOM 714 O O . LEU A 1 89 ? -2.967 -9.283 5.709 1.00 82.62 89 LEU A O 1
ATOM 718 N N . PHE A 1 90 ? -0.912 -9.340 4.811 1.00 85.81 90 PHE A N 1
ATOM 719 C CA . PHE A 1 90 ? -0.263 -9.862 6.013 1.00 85.81 90 PHE A CA 1
ATOM 720 C C . PHE A 1 90 ? -0.130 -8.834 7.138 1.00 85.81 90 PHE A C 1
ATOM 722 O O . PHE A 1 90 ? 0.204 -9.215 8.259 1.00 85.81 90 PHE A O 1
ATOM 729 N N . MET A 1 91 ? -0.493 -7.571 6.915 1.00 85.12 91 MET A N 1
ATOM 730 C CA . MET A 1 91 ? -0.629 -6.574 7.981 1.00 85.12 91 MET A CA 1
ATOM 731 C C . MET A 1 91 ? -1.600 -7.017 9.090 1.00 85.12 91 MET A C 1
ATOM 733 O O . MET A 1 91 ? -1.426 -6.658 10.252 1.00 85.12 91 MET A O 1
ATOM 737 N N . ARG A 1 92 ? -2.563 -7.889 8.766 1.00 80.19 92 ARG A N 1
ATOM 738 C CA . ARG A 1 92 ? -3.494 -8.491 9.738 1.00 80.19 92 ARG A CA 1
ATOM 739 C C . ARG A 1 92 ? -2.806 -9.367 10.793 1.00 80.19 92 ARG A C 1
ATOM 741 O O . ARG A 1 92 ? -3.406 -9.676 11.813 1.00 80.19 92 ARG A O 1
ATOM 748 N N . SER A 1 93 ? -1.555 -9.772 10.559 1.00 83.19 93 SER A N 1
ATOM 749 C CA . SER A 1 93 ? -0.752 -10.515 11.541 1.00 83.19 93 SER A CA 1
ATOM 750 C C . SER A 1 93 ? -0.225 -9.646 12.687 1.00 83.19 93 SER A C 1
ATOM 752 O O . SER A 1 93 ? 0.153 -10.186 13.722 1.00 83.19 93 SER A O 1
ATOM 754 N N . VAL A 1 94 ? -0.199 -8.316 12.522 1.00 87.19 94 VAL A N 1
ATOM 755 C CA . VAL A 1 94 ? 0.330 -7.376 13.530 1.00 87.19 94 VAL A CA 1
ATOM 756 C C . VAL A 1 94 ? -0.738 -6.465 14.135 1.00 87.19 94 VAL A C 1
ATOM 758 O O . VAL A 1 94 ? -0.530 -5.899 15.211 1.00 87.19 94 VAL A O 1
ATOM 761 N N . VAL A 1 95 ? -1.877 -6.317 13.456 1.00 87.25 95 VAL A N 1
ATOM 762 C CA . VAL A 1 95 ? -3.018 -5.510 13.900 1.00 87.25 95 VAL A CA 1
ATOM 763 C C . VAL A 1 95 ? -4.307 -6.246 13.559 1.00 87.25 95 VAL A C 1
ATOM 765 O O . VAL A 1 95 ? -4.504 -6.667 12.417 1.00 87.25 95 VAL A O 1
ATOM 768 N N . SER A 1 96 ? -5.191 -6.396 14.546 1.00 84.44 96 SER A N 1
ATOM 769 C CA . SER A 1 96 ? -6.488 -7.039 14.332 1.00 84.44 96 SER A CA 1
ATOM 770 C C . SER A 1 96 ? -7.403 -6.180 13.442 1.00 84.44 96 SER A C 1
ATOM 772 O O . SER A 1 96 ? -7.244 -4.960 13.378 1.00 84.44 96 SER A O 1
ATOM 774 N N . PRO A 1 97 ? -8.393 -6.773 12.753 1.00 81.62 97 PRO A N 1
ATOM 775 C CA . PRO A 1 97 ? -9.303 -6.021 11.886 1.00 81.62 97 PRO A CA 1
ATOM 776 C C . PRO A 1 97 ? -10.074 -4.917 12.615 1.00 81.62 97 PRO A C 1
ATOM 778 O O . PRO A 1 97 ? -10.349 -3.880 12.014 1.00 81.62 97 PRO A O 1
ATOM 781 N N . ASP A 1 98 ? -10.407 -5.130 13.887 1.00 82.75 98 ASP A N 1
ATOM 782 C CA . ASP A 1 98 ? -11.137 -4.161 14.706 1.00 82.75 98 ASP A CA 1
ATOM 783 C C . ASP A 1 98 ? -10.233 -2.979 15.080 1.00 82.75 98 ASP A C 1
ATOM 785 O O . ASP A 1 98 ? -10.595 -1.826 14.856 1.00 82.75 98 ASP A O 1
ATOM 789 N N . GLU A 1 99 ? -9.005 -3.247 15.538 1.00 85.06 99 GLU A N 1
ATOM 790 C CA . GLU A 1 99 ? -8.005 -2.203 15.800 1.00 85.06 99 GLU A CA 1
ATOM 791 C C . GLU A 1 99 ? -7.675 -1.408 14.534 1.00 85.06 99 GLU A C 1
ATOM 793 O O . GLU A 1 99 ? -7.608 -0.179 14.563 1.00 85.06 99 GLU A O 1
ATOM 798 N N . PHE A 1 100 ? -7.513 -2.091 13.400 1.00 83.94 100 PHE A N 1
ATOM 799 C CA . PHE A 1 100 ? -7.214 -1.455 12.122 1.00 83.94 100 PHE A CA 1
ATOM 800 C C . PHE A 1 100 ? -8.297 -0.444 11.729 1.00 83.94 100 PHE A C 1
ATOM 802 O O . PHE A 1 100 ? -7.985 0.676 11.331 1.00 83.94 100 PHE A O 1
ATOM 809 N N . GLN A 1 101 ? -9.570 -0.807 11.905 1.00 80.25 101 GLN A N 1
ATOM 810 C CA . GLN A 1 101 ? -10.719 0.045 11.585 1.00 80.25 101 GLN A CA 1
ATOM 811 C C . GLN A 1 101 ? -10.833 1.277 12.476 1.00 80.25 101 GLN A C 1
ATOM 813 O O . GLN A 1 101 ? -11.375 2.286 12.035 1.00 80.25 101 GLN A O 1
ATOM 818 N N . THR A 1 102 ? -10.304 1.226 13.701 1.00 80.50 102 THR A N 1
ATOM 819 C CA . THR A 1 102 ? -10.303 2.408 14.571 1.00 80.50 102 THR A CA 1
ATOM 820 C C . THR A 1 102 ? -9.341 3.492 14.099 1.00 80.50 102 THR A C 1
ATOM 822 O O . THR A 1 102 ? -9.487 4.637 14.498 1.00 80.50 102 THR A O 1
ATOM 825 N N . VAL A 1 103 ? -8.362 3.173 13.249 1.00 82.50 103 VAL A N 1
ATOM 826 C CA . VAL A 1 103 ? -7.276 4.107 12.902 1.00 82.50 103 VAL A CA 1
ATOM 827 C C . VAL A 1 103 ? -7.209 4.389 11.408 1.00 82.50 103 VAL A C 1
ATOM 829 O O . VAL A 1 103 ? -6.896 5.510 11.006 1.00 82.50 103 VAL A O 1
ATOM 832 N N . VAL A 1 104 ? -7.526 3.394 10.581 1.00 85.00 104 VAL A N 1
ATOM 833 C CA . VAL A 1 104 ? -7.383 3.452 9.128 1.00 85.00 104 VAL A CA 1
ATOM 834 C C . VAL A 1 104 ? -8.741 3.613 8.451 1.00 85.00 104 VAL A C 1
ATOM 836 O O . VAL A 1 104 ? -9.609 2.735 8.508 1.00 85.00 104 VAL A O 1
ATOM 839 N N . LYS A 1 105 ? -8.885 4.735 7.746 1.00 84.06 105 LYS A N 1
ATOM 840 C CA . LYS A 1 105 ? -10.044 5.066 6.916 1.00 84.06 105 LYS A CA 1
ATOM 841 C C . LYS A 1 105 ? -10.044 4.249 5.629 1.00 84.06 105 LYS A C 1
ATOM 843 O O . LYS A 1 105 ? -11.052 3.617 5.310 1.00 84.06 105 LYS A O 1
ATOM 848 N N . ASP A 1 106 ? -8.905 4.223 4.943 1.00 85.50 106 ASP A N 1
ATOM 849 C CA . ASP A 1 106 ? -8.685 3.457 3.717 1.00 85.50 106 ASP A CA 1
ATOM 850 C C . ASP A 1 106 ? -7.202 3.069 3.581 1.00 85.50 106 ASP A C 1
ATOM 852 O O . ASP A 1 106 ? -6.315 3.676 4.188 1.00 85.50 106 ASP A O 1
ATOM 856 N N . ALA A 1 107 ? -6.927 2.036 2.793 1.00 86.25 107 ALA A N 1
ATOM 857 C CA . ALA A 1 107 ? -5.583 1.621 2.432 1.00 86.25 107 ALA A CA 1
ATOM 858 C C . ALA A 1 107 ? -5.547 1.253 0.951 1.00 86.25 107 ALA A C 1
ATOM 860 O O . ALA A 1 107 ? -6.316 0.402 0.502 1.00 86.25 107 ALA A O 1
ATOM 861 N N . HIS A 1 108 ? -4.621 1.848 0.207 1.00 85.75 108 HIS A N 1
ATOM 862 C CA . HIS A 1 108 ? -4.495 1.663 -1.230 1.00 85.75 108 HIS A CA 1
ATOM 863 C C . HIS A 1 108 ? -3.146 1.068 -1.593 1.00 85.75 108 HIS A C 1
ATOM 865 O O . HIS A 1 108 ? -2.109 1.508 -1.100 1.00 85.75 108 HIS A O 1
ATOM 871 N N . LEU A 1 109 ? -3.148 0.114 -2.517 1.00 85.94 109 LEU A N 1
ATOM 872 C CA . LEU A 1 109 ? -1.954 -0.226 -3.277 1.00 85.94 109 LEU A CA 1
ATOM 873 C C . LEU A 1 109 ? -1.932 0.640 -4.526 1.00 85.94 109 LEU A C 1
ATOM 875 O O . LEU A 1 109 ? -2.927 0.686 -5.242 1.00 85.94 109 LEU A O 1
ATOM 879 N N . PHE A 1 110 ? -0.812 1.288 -4.810 1.00 83.06 110 PHE A N 1
ATOM 880 C CA . PHE A 1 110 ? -0.648 2.078 -6.021 1.00 83.06 110 PHE A CA 1
ATOM 881 C C . PHE A 1 110 ? 0.650 1.728 -6.738 1.00 83.06 110 PHE A C 1
ATOM 883 O O . PHE A 1 110 ? 1.598 1.208 -6.146 1.00 83.06 110 PHE A O 1
ATOM 890 N N . TYR A 1 111 ? 0.682 1.974 -8.039 1.00 83.00 111 TYR A N 1
ATOM 891 C CA . TYR A 1 111 ? 1.878 1.802 -8.849 1.00 83.00 111 TYR A CA 1
ATOM 892 C C . TYR A 1 111 ? 2.480 3.174 -9.115 1.00 83.00 111 TYR A C 1
ATOM 894 O O . TYR A 1 111 ? 1.789 4.063 -9.608 1.00 83.00 111 TYR A O 1
ATOM 902 N N . VAL A 1 112 ? 3.756 3.347 -8.775 1.00 75.31 112 VAL A N 1
ATOM 903 C CA . VAL A 1 112 ? 4.519 4.515 -9.203 1.00 75.31 112 VAL A CA 1
ATOM 904 C C . VAL A 1 112 ? 5.151 4.139 -10.527 1.00 75.31 112 VAL A C 1
ATOM 906 O O . VAL A 1 112 ? 6.052 3.291 -10.551 1.00 75.31 112 VAL A O 1
ATOM 909 N N . PRO A 1 113 ? 4.704 4.758 -11.624 1.00 65.69 113 PRO A N 1
ATOM 910 C CA . PRO A 1 113 ? 5.383 4.601 -12.882 1.00 65.69 113 PRO A CA 1
ATOM 911 C C . PRO A 1 113 ? 6.812 5.120 -12.672 1.00 65.69 113 PRO A C 1
ATOM 913 O O . PRO A 1 113 ? 7.005 6.291 -12.346 1.00 65.69 113 PRO A O 1
ATOM 916 N N . GLU A 1 114 ? 7.817 4.243 -12.764 1.00 61.22 114 GLU A N 1
ATOM 917 C CA . GLU A 1 114 ? 9.202 4.719 -12.754 1.00 61.22 114 GLU A CA 1
ATOM 918 C C . GLU A 1 114 ? 9.345 5.715 -13.901 1.00 61.22 114 GLU A C 1
ATOM 920 O O . GLU A 1 114 ? 8.810 5.429 -14.978 1.00 61.22 114 GLU A O 1
ATOM 925 N N . PRO A 1 115 ? 10.021 6.864 -13.703 1.00 52.66 115 PRO A N 1
ATOM 926 C CA . PRO A 1 115 ? 10.360 7.710 -14.827 1.00 52.66 115 PRO A CA 1
ATOM 927 C C . PRO A 1 115 ? 11.064 6.807 -15.823 1.00 52.66 115 PRO A C 1
ATOM 929 O O . PRO A 1 115 ? 12.095 6.196 -15.528 1.00 52.66 115 PRO A O 1
ATOM 932 N N . VAL A 1 116 ? 10.404 6.645 -16.960 1.00 49.31 116 VAL A N 1
ATOM 933 C CA . VAL A 1 116 ? 10.952 5.981 -18.121 1.00 49.31 116 VAL A CA 1
ATOM 934 C C . VAL A 1 116 ? 12.320 6.628 -18.314 1.00 49.31 116 VAL A C 1
ATOM 936 O O . VAL A 1 116 ? 12.351 7.860 -18.372 1.00 49.31 116 VAL A O 1
ATOM 939 N N . PRO A 1 117 ? 13.444 5.886 -18.243 1.00 49.50 117 PRO A N 1
ATOM 940 C CA . PRO A 1 117 ? 14.750 6.504 -18.380 1.00 49.50 117 PRO A CA 1
ATOM 941 C C . PRO A 1 117 ? 14.737 7.247 -19.708 1.00 49.50 117 PRO A C 1
ATOM 943 O O . PRO A 1 117 ? 14.721 6.616 -20.759 1.00 49.50 117 PRO A O 1
ATOM 946 N N . THR A 1 118 ? 14.664 8.581 -19.647 1.00 46.75 118 THR A N 1
ATOM 947 C CA . THR A 1 118 ? 14.602 9.435 -20.827 1.00 46.75 118 THR A CA 1
ATOM 948 C C . THR A 1 118 ? 15.782 9.030 -21.672 1.00 46.75 118 THR A C 1
ATOM 950 O O . THR A 1 118 ? 16.890 9.160 -21.173 1.00 46.75 118 THR A O 1
ATOM 953 N N . LEU A 1 119 ? 15.549 8.456 -22.853 1.00 53.41 119 LEU A N 1
ATOM 954 C CA . LEU A 1 119 ? 16.576 7.847 -23.697 1.00 53.41 119 LEU A CA 1
ATOM 955 C C . LEU A 1 119 ? 17.870 8.677 -23.665 1.00 53.41 119 LEU A C 1
ATOM 957 O O . LEU A 1 119 ? 17.967 9.718 -24.315 1.00 53.41 119 LEU A O 1
ATOM 961 N N . VAL A 1 120 ? 18.835 8.264 -22.839 1.00 55.97 120 VAL A N 1
ATOM 962 C CA . VAL A 1 120 ? 20.036 9.065 -22.599 1.00 55.97 120 VAL A CA 1
ATOM 963 C C . VAL A 1 120 ? 21.052 8.633 -23.637 1.00 55.97 120 VAL A C 1
ATOM 965 O O . VAL A 1 120 ? 21.397 7.451 -23.712 1.00 55.97 120 VAL A O 1
ATOM 968 N N . CYS A 1 121 ? 21.554 9.580 -24.425 1.00 64.75 121 CYS A N 1
ATOM 969 C CA . CYS A 1 121 ? 22.729 9.334 -25.245 1.00 64.75 121 CYS A CA 1
ATOM 970 C C . CYS A 1 121 ? 23.871 8.851 -24.341 1.00 64.75 121 CYS A C 1
ATOM 972 O O . C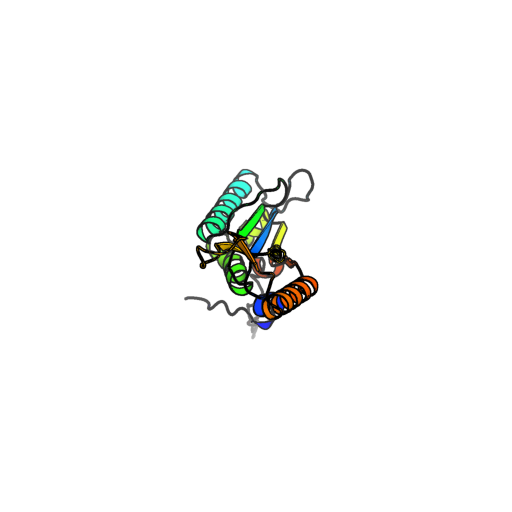YS A 1 121 ? 24.230 9.519 -23.369 1.00 64.75 121 CYS A O 1
ATOM 974 N N . ARG A 1 122 ? 24.447 7.687 -24.646 1.00 69.44 122 ARG A N 1
ATOM 975 C CA . ARG A 1 122 ? 25.604 7.171 -23.912 1.00 69.44 122 ARG A CA 1
ATOM 976 C C . ARG A 1 122 ? 26.862 7.796 -24.490 1.00 69.44 122 ARG A C 1
ATOM 978 O O . ARG A 1 122 ? 27.129 7.660 -25.683 1.00 69.44 122 ARG A O 1
ATOM 985 N N . LEU A 1 123 ? 27.635 8.466 -23.643 1.00 73.44 123 LEU A N 1
ATOM 986 C CA . LEU A 1 123 ? 28.991 8.881 -23.981 1.00 73.44 123 LEU A CA 1
ATOM 987 C C . LEU A 1 123 ? 29.933 7.707 -23.698 1.00 73.44 123 LEU A C 1
ATOM 989 O O . LEU A 1 123 ? 29.934 7.164 -22.596 1.00 73.44 123 LEU A O 1
ATOM 993 N N . SER A 1 124 ? 30.728 7.313 -24.683 1.00 78.50 124 SER A N 1
ATOM 994 C CA . SER A 1 124 ? 31.749 6.271 -24.548 1.00 78.50 124 SER A CA 1
ATOM 995 C C . SER A 1 124 ? 33.095 6.817 -24.999 1.00 78.50 124 SER A C 1
ATOM 997 O O . SER A 1 124 ? 33.146 7.660 -25.891 1.00 78.50 124 SER A O 1
ATOM 999 N N . VAL A 1 125 ? 34.177 6.390 -24.352 1.00 80.06 125 VAL A N 1
ATOM 1000 C CA . VAL A 1 125 ? 35.538 6.765 -24.757 1.00 80.06 125 VAL A CA 1
ATOM 1001 C C . VAL A 1 125 ? 35.868 6.014 -26.037 1.00 80.06 125 VAL A C 1
ATOM 1003 O O . VAL A 1 125 ? 35.625 4.808 -26.118 1.00 80.06 125 VAL A O 1
ATOM 1006 N N . ASN A 1 126 ? 36.394 6.723 -27.032 1.00 76.69 126 ASN A N 1
ATOM 1007 C CA . ASN A 1 126 ? 36.792 6.090 -28.277 1.00 76.69 126 ASN A CA 1
ATOM 1008 C C . ASN A 1 126 ? 37.984 5.152 -28.003 1.00 76.69 126 ASN A C 1
ATOM 1010 O O . ASN A 1 126 ? 38.999 5.617 -27.481 1.00 76.69 126 ASN A O 1
ATOM 1014 N N . PRO A 1 127 ? 37.882 3.846 -28.307 1.00 75.12 127 PRO A N 1
ATOM 1015 C CA . PRO A 1 127 ? 38.979 2.913 -28.072 1.00 75.12 127 PRO A CA 1
ATOM 1016 C C . PRO A 1 127 ? 40.172 3.137 -29.013 1.00 75.12 127 PRO A C 1
ATOM 1018 O O . PRO A 1 127 ? 41.231 2.568 -28.763 1.00 75.12 127 PRO A O 1
ATOM 1021 N N . ASP A 1 128 ? 40.018 3.936 -30.076 1.00 80.75 128 ASP A N 1
ATOM 1022 C CA . ASP A 1 128 ? 41.097 4.279 -31.001 1.00 80.75 128 ASP A CA 1
ATOM 1023 C C . ASP A 1 128 ? 41.897 5.507 -30.508 1.00 80.75 128 ASP A C 1
ATOM 1025 O O . ASP A 1 128 ? 41.385 6.633 -30.549 1.00 80.75 128 ASP A O 1
ATOM 1029 N N . PRO A 1 129 ? 43.162 5.328 -30.078 1.00 69.88 129 PRO A N 1
ATOM 1030 C CA . PRO A 1 129 ? 44.009 6.416 -29.593 1.00 69.88 129 PRO A CA 1
ATOM 1031 C C . PRO A 1 129 ? 44.422 7.420 -30.683 1.00 69.88 129 PRO A C 1
ATOM 1033 O O . PRO A 1 129 ? 44.958 8.475 -30.349 1.00 69.88 129 PRO A O 1
ATOM 1036 N N . GLY A 1 130 ? 44.188 7.123 -31.968 1.00 78.69 130 GLY A N 1
ATOM 1037 C CA . GLY A 1 130 ? 44.423 8.044 -33.086 1.00 78.69 130 GLY A CA 1
ATOM 1038 C C . GLY A 1 130 ? 43.205 8.883 -33.480 1.00 78.69 130 GLY A C 1
ATOM 1039 O O . GLY A 1 130 ? 43.303 9.706 -34.393 1.00 78.69 130 GLY A O 1
ATOM 1040 N N . SER A 1 131 ? 42.051 8.682 -32.837 1.00 77.06 131 SER A N 1
ATOM 1041 C CA . SER A 1 131 ? 40.827 9.365 -33.243 1.00 77.06 131 SER A CA 1
ATOM 1042 C C . SER A 1 131 ? 40.866 10.862 -32.903 1.00 77.06 131 SER A C 1
ATOM 1044 O O . SER A 1 131 ? 41.155 11.222 -31.761 1.00 77.06 131 SER A O 1
ATOM 1046 N N . PRO A 1 132 ? 40.483 11.756 -33.837 1.00 79.12 132 PRO A N 1
ATOM 1047 C CA . PRO A 1 132 ? 40.351 13.184 -33.545 1.00 79.12 132 PRO A CA 1
ATOM 1048 C C . PRO A 1 132 ? 39.229 13.488 -32.539 1.00 79.12 132 PRO A C 1
ATOM 1050 O O . PRO A 1 132 ? 39.212 14.574 -31.964 1.00 79.12 132 PRO A O 1
ATOM 1053 N N . ASN A 1 133 ? 38.309 12.541 -32.304 1.00 78.88 133 ASN A N 1
ATOM 1054 C CA . ASN A 1 133 ? 37.236 12.666 -31.323 1.00 78.88 133 ASN A CA 1
ATOM 1055 C C . ASN A 1 133 ? 37.430 11.649 -30.183 1.00 78.88 133 ASN A C 1
ATOM 1057 O O . ASN A 1 133 ? 37.227 10.450 -30.396 1.00 78.88 133 ASN A O 1
ATOM 1061 N N . PRO A 1 134 ? 37.747 12.107 -28.956 1.00 78.12 134 PRO A N 1
ATOM 1062 C CA . PRO A 1 134 ? 38.015 11.225 -27.816 1.00 78.12 134 PRO A CA 1
ATOM 1063 C C . PRO A 1 134 ? 36.759 10.530 -27.267 1.00 78.12 134 PRO A C 1
ATOM 1065 O O . PRO A 1 134 ? 36.862 9.606 -26.459 1.00 78.12 134 PRO A O 1
ATOM 1068 N N . PHE A 1 135 ? 35.570 10.950 -27.709 1.00 79.00 135 PHE A N 1
ATOM 1069 C CA . PHE A 1 135 ? 34.296 10.396 -27.270 1.00 79.00 135 PHE A CA 1
ATOM 1070 C C . PHE A 1 135 ? 33.397 10.050 -28.454 1.00 79.00 135 PHE A C 1
ATOM 1072 O O . PHE A 1 135 ? 33.325 10.781 -29.443 1.00 79.00 135 PHE A O 1
ATOM 1079 N N . THR A 1 136 ? 32.649 8.963 -28.309 1.00 78.88 136 THR A N 1
ATOM 1080 C CA . THR A 1 136 ? 31.560 8.573 -29.199 1.00 78.88 136 THR A CA 1
ATOM 1081 C C . THR A 1 136 ? 30.242 8.692 -28.449 1.00 78.88 136 THR A C 1
ATOM 1083 O O . THR A 1 136 ? 30.070 8.126 -27.365 1.00 78.88 136 THR A O 1
ATOM 1086 N N . VAL A 1 137 ? 29.304 9.430 -29.040 1.00 77.88 137 VAL A N 1
ATOM 1087 C CA . VAL A 1 137 ? 27.933 9.549 -28.547 1.00 77.88 137 VAL A CA 1
ATOM 1088 C C . VAL A 1 137 ? 27.094 8.483 -29.236 1.00 77.88 137 VAL A C 1
ATOM 1090 O O . VAL A 1 137 ? 26.897 8.537 -30.447 1.00 77.88 137 VAL A O 1
ATOM 1093 N N . THR A 1 138 ? 26.602 7.514 -28.472 1.00 78.50 138 THR A N 1
ATOM 1094 C CA . THR A 1 138 ? 25.708 6.471 -28.983 1.00 78.50 138 THR A CA 1
ATOM 1095 C C . THR A 1 138 ? 24.287 6.787 -28.540 1.00 78.50 138 THR A C 1
ATOM 1097 O O . THR A 1 138 ? 24.009 6.893 -27.343 1.00 78.50 138 THR A O 1
ATOM 1100 N N . GLY A 1 139 ? 23.394 6.980 -29.510 1.00 71.25 139 GLY A N 1
ATOM 1101 C CA . GLY A 1 139 ? 21.964 7.115 -29.246 1.00 71.25 139 GLY A CA 1
ATOM 1102 C C . GLY A 1 139 ? 21.350 5.800 -28.748 1.00 71.25 139 GLY A C 1
ATOM 1103 O O . GLY A 1 139 ? 21.983 4.747 -28.844 1.00 71.25 139 GLY A O 1
ATOM 1104 N N . PRO A 1 140 ? 20.119 5.839 -28.220 1.00 69.88 140 PRO A N 1
ATOM 1105 C CA . PRO A 1 140 ? 19.390 4.621 -27.887 1.00 69.88 140 PRO A CA 1
ATOM 1106 C C . PRO A 1 140 ? 19.214 3.737 -29.127 1.00 69.88 140 PRO A C 1
ATOM 1108 O O . PRO A 1 140 ? 18.947 4.224 -30.229 1.00 69.88 140 PRO A O 1
ATOM 1111 N N . SER A 1 141 ? 19.316 2.425 -28.950 1.00 77.12 141 SER A N 1
ATOM 1112 C CA . SER A 1 141 ? 18.995 1.478 -30.018 1.00 77.12 141 SER A CA 1
ATOM 1113 C C . SER A 1 141 ? 17.486 1.480 -30.330 1.00 77.12 141 SER A C 1
ATOM 1115 O O . SER A 1 141 ? 16.672 1.732 -29.437 1.00 77.12 141 SER A O 1
ATOM 1117 N N . PRO A 1 142 ? 17.064 1.140 -31.563 1.00 74.62 142 PRO A N 1
ATOM 1118 C CA . PRO A 1 142 ? 15.642 1.031 -31.910 1.00 74.62 142 PRO A CA 1
ATOM 1119 C C . PRO A 1 142 ? 14.856 0.080 -30.992 1.00 74.62 142 PRO A C 1
ATOM 1121 O O . PRO A 1 142 ? 13.696 0.333 -30.673 1.00 74.62 142 PRO A O 1
ATOM 1124 N N . GLU A 1 143 ? 15.492 -0.992 -30.516 1.00 71.31 143 GLU A N 1
ATOM 1125 C CA . GLU A 1 143 ? 14.890 -1.929 -29.563 1.00 71.31 143 GLU A CA 1
ATOM 1126 C C . GLU A 1 143 ? 14.711 -1.341 -28.161 1.00 71.31 143 GLU A C 1
ATOM 1128 O O . GLU A 1 143 ? 13.749 -1.688 -27.471 1.00 71.31 143 GLU A O 1
ATOM 1133 N N . GLU A 1 144 ? 15.637 -0.487 -27.715 1.00 65.12 144 GLU A N 1
ATOM 1134 C CA . GLU A 1 144 ? 15.489 0.261 -26.466 1.00 65.12 144 GLU A CA 1
ATOM 1135 C C . GLU A 1 144 ? 14.315 1.234 -26.597 1.00 65.12 144 GLU A C 1
ATOM 1137 O O . GLU A 1 144 ? 13.437 1.209 -25.743 1.00 65.12 144 GLU A O 1
ATOM 1142 N N . VAL A 1 145 ? 14.213 1.978 -27.706 1.00 64.88 145 VAL A N 1
ATOM 1143 C CA . VAL A 1 145 ? 13.092 2.902 -27.976 1.00 64.88 145 VAL A CA 1
ATOM 1144 C C . VAL A 1 145 ? 11.740 2.179 -27.972 1.00 64.88 145 VAL A C 1
ATOM 1146 O O . VAL A 1 145 ? 10.782 2.650 -27.359 1.00 64.88 145 VAL A O 1
ATOM 1149 N N . LEU A 1 146 ? 11.643 1.018 -28.626 1.00 62.75 146 LEU A N 1
ATOM 1150 C CA . LEU A 1 146 ? 10.403 0.236 -28.683 1.00 62.75 146 LEU A CA 1
ATOM 1151 C C . LEU A 1 146 ? 10.003 -0.332 -27.316 1.00 62.75 146 LEU A C 1
ATOM 1153 O O . LEU A 1 146 ? 8.827 -0.276 -26.947 1.00 62.75 146 LEU A O 1
ATOM 1157 N N . ARG A 1 147 ? 10.967 -0.846 -26.541 1.00 62.66 147 ARG A N 1
ATOM 1158 C CA . ARG A 1 147 ? 10.722 -1.308 -25.164 1.00 62.66 147 ARG A CA 1
ATOM 1159 C C . ARG A 1 147 ? 10.237 -0.170 -24.272 1.00 62.66 147 ARG A C 1
ATOM 1161 O O . ARG A 1 147 ? 9.322 -0.369 -23.474 1.00 62.66 147 ARG A O 1
ATOM 1168 N N . ASP A 1 148 ? 10.802 1.015 -24.447 1.00 61.53 148 ASP A N 1
ATOM 1169 C CA . ASP A 1 148 ? 10.473 2.216 -23.688 1.00 61.53 148 ASP A CA 1
ATOM 1170 C C . ASP A 1 148 ? 9.059 2.736 -23.998 1.00 61.53 148 ASP A C 1
ATOM 1172 O O . ASP A 1 148 ? 8.267 3.025 -23.096 1.00 61.53 148 ASP A O 1
ATOM 1176 N N . GLN A 1 149 ? 8.678 2.747 -25.280 1.00 62.62 149 GLN A N 1
ATOM 1177 C CA . GLN A 1 149 ? 7.321 3.086 -25.718 1.00 62.62 149 GLN A CA 1
ATOM 1178 C C . GLN A 1 149 ? 6.281 2.069 -25.240 1.00 62.62 149 GLN A C 1
ATOM 1180 O O . GLN A 1 149 ? 5.195 2.459 -24.803 1.00 62.62 149 GLN A O 1
ATOM 1185 N N . ALA A 1 150 ? 6.597 0.772 -25.286 1.00 60.78 150 ALA A N 1
ATOM 1186 C CA . ALA A 1 150 ? 5.722 -0.274 -24.763 1.00 60.78 150 ALA A CA 1
ATOM 1187 C C . ALA A 1 150 ? 5.531 -0.137 -23.243 1.00 60.78 150 ALA A C 1
ATOM 1189 O O . ALA A 1 150 ? 4.403 -0.229 -22.756 1.00 60.78 150 ALA A O 1
ATOM 1190 N N . ARG A 1 151 ? 6.607 0.168 -22.504 1.00 59.25 151 ARG A N 1
ATOM 1191 C CA . ARG A 1 151 ? 6.566 0.450 -21.062 1.00 59.25 151 ARG A CA 1
ATOM 1192 C C . ARG A 1 151 ? 5.698 1.674 -20.759 1.00 59.25 151 ARG A C 1
ATOM 1194 O O . ARG A 1 151 ? 4.815 1.595 -19.910 1.00 59.25 151 ARG A O 1
ATOM 1201 N N . THR A 1 152 ? 5.880 2.755 -21.516 1.00 58.94 152 THR A N 1
ATOM 1202 C CA . THR A 1 152 ? 5.104 3.999 -21.394 1.00 58.94 152 THR A CA 1
ATOM 1203 C C . THR A 1 152 ? 3.612 3.774 -21.649 1.00 58.94 152 THR A C 1
ATOM 1205 O O . THR A 1 152 ? 2.776 4.220 -20.865 1.00 58.94 152 THR A O 1
ATOM 1208 N N . ARG A 1 153 ? 3.253 3.041 -22.712 1.00 58.25 153 ARG A N 1
ATOM 1209 C CA . ARG A 1 153 ? 1.848 2.712 -23.013 1.00 58.25 153 ARG A CA 1
ATOM 1210 C C . ARG A 1 153 ? 1.227 1.818 -21.946 1.00 58.25 153 ARG A C 1
ATOM 1212 O O . ARG A 1 153 ? 0.106 2.082 -21.528 1.00 58.25 153 ARG A O 1
ATOM 1219 N N . ALA A 1 154 ? 1.960 0.812 -21.466 1.00 56.69 154 ALA A N 1
ATOM 1220 C CA . ALA A 1 154 ? 1.496 -0.035 -20.373 1.00 56.69 154 ALA A CA 1
ATOM 1221 C C . ALA A 1 154 ? 1.229 0.792 -19.103 1.00 56.69 154 ALA A C 1
ATOM 1223 O O . ALA A 1 154 ? 0.187 0.624 -18.480 1.00 56.69 154 ALA A O 1
ATOM 1224 N N . MET A 1 155 ? 2.100 1.748 -18.762 1.00 57.75 155 MET A N 1
ATOM 1225 C CA . MET A 1 155 ? 1.914 2.645 -17.611 1.00 57.75 155 MET A CA 1
ATOM 1226 C C . MET A 1 155 ? 0.643 3.506 -17.709 1.00 57.75 155 MET A C 1
ATOM 1228 O O . MET A 1 155 ? 0.012 3.751 -16.687 1.00 57.75 155 MET A O 1
ATOM 1232 N N . GLN A 1 156 ? 0.247 3.941 -18.910 1.00 57.34 156 GLN A N 1
ATOM 1233 C CA . GLN A 1 156 ? -0.936 4.792 -19.122 1.00 57.34 156 GLN A CA 1
ATOM 1234 C C . GLN A 1 156 ? -2.271 4.047 -18.986 1.00 57.34 156 GLN A C 1
ATOM 1236 O O . GLN A 1 156 ? -3.291 4.665 -18.693 1.00 57.34 156 GLN A O 1
ATOM 1241 N N . THR A 1 157 ? -2.282 2.732 -19.206 1.00 54.19 157 THR A N 1
ATOM 1242 C CA . THR A 1 157 ? -3.511 1.920 -19.189 1.00 54.19 157 THR A CA 1
ATOM 1243 C C . THR A 1 157 ? -3.788 1.238 -17.852 1.00 54.19 157 THR A C 1
ATOM 1245 O O . THR A 1 157 ? -4.849 0.641 -17.674 1.00 54.19 157 THR A O 1
ATOM 1248 N N . LEU A 1 158 ? -2.839 1.280 -16.915 1.00 58.41 158 LEU A N 1
ATOM 1249 C CA . LEU A 1 158 ? -2.962 0.578 -15.644 1.00 58.41 158 LEU A CA 1
ATOM 1250 C C . LEU A 1 158 ? -3.725 1.428 -14.628 1.00 58.41 158 LEU A C 1
ATOM 1252 O O . LEU A 1 158 ? -3.385 2.599 -14.447 1.00 58.41 158 LEU A O 1
ATOM 1256 N N . PRO A 1 159 ? -4.714 0.860 -13.912 1.00 60.91 159 PRO A N 1
ATOM 1257 C CA . PRO A 1 159 ? -5.314 1.572 -12.802 1.00 60.91 159 PRO A CA 1
ATOM 1258 C C . PRO A 1 159 ? -4.221 1.843 -11.767 1.00 60.91 159 PRO A C 1
ATOM 1260 O O . PRO A 1 159 ? -3.458 0.953 -11.379 1.00 60.91 159 PRO A O 1
ATOM 1263 N N . THR A 1 160 ? -4.106 3.110 -11.389 1.00 63.84 160 THR A N 1
ATOM 1264 C CA . THR A 1 160 ? -2.978 3.619 -10.612 1.00 63.84 160 THR A CA 1
ATOM 1265 C C . THR A 1 160 ? -3.098 3.288 -9.137 1.00 63.84 160 THR A C 1
ATOM 1267 O O . THR A 1 160 ? -2.066 3.226 -8.476 1.00 63.84 160 THR A O 1
ATOM 1270 N N . SER A 1 161 ? -4.305 3.018 -8.628 1.00 67.38 161 SER A N 1
ATOM 1271 C CA . SER A 1 161 ? -4.544 2.644 -7.236 1.00 67.38 161 SER A CA 1
ATOM 1272 C C . SER A 1 161 ? -5.689 1.636 -7.064 1.00 67.38 161 SER A C 1
ATOM 1274 O O . SER A 1 161 ? -6.631 1.581 -7.853 1.00 67.38 161 SER A O 1
ATOM 1276 N N . PHE A 1 162 ? -5.606 0.835 -6.000 1.00 72.88 162 PHE A N 1
ATOM 1277 C CA . PHE A 1 162 ? -6.606 -0.155 -5.602 1.00 72.88 162 PHE A CA 1
ATOM 1278 C C . PHE A 1 162 ? -6.833 -0.075 -4.103 1.00 72.88 162 PHE A C 1
ATOM 1280 O O . PHE A 1 162 ? -5.898 -0.304 -3.337 1.00 72.88 162 PHE A O 1
ATOM 1287 N N . SER A 1 163 ? -8.066 0.211 -3.681 1.00 75.81 163 SER A N 1
ATOM 1288 C CA . SER A 1 163 ? -8.428 0.096 -2.268 1.00 75.81 163 SER A CA 1
ATOM 1289 C C . SER A 1 163 ? -8.415 -1.373 -1.836 1.00 75.81 163 SER A C 1
ATOM 1291 O O . SER A 1 163 ? -8.968 -2.251 -2.500 1.00 75.81 163 SER A O 1
ATOM 1293 N N . ALA A 1 164 ? -7.778 -1.632 -0.701 1.00 69.75 164 ALA A N 1
ATOM 1294 C CA . ALA A 1 164 ? -7.739 -2.920 -0.027 1.00 69.75 164 ALA A CA 1
ATOM 1295 C C . ALA A 1 164 ? -8.584 -2.923 1.251 1.00 69.75 164 ALA A C 1
ATOM 1297 O O . ALA A 1 164 ? -8.606 -3.926 1.965 1.00 69.75 164 ALA A O 1
ATOM 1298 N N . ILE A 1 165 ? -9.279 -1.825 1.568 1.00 76.06 165 ILE A N 1
ATOM 1299 C CA . ILE A 1 165 ? -9.942 -1.680 2.864 1.00 76.06 165 ILE A CA 1
ATOM 1300 C C . ILE A 1 165 ? -11.025 -2.732 3.076 1.00 76.06 165 ILE A C 1
ATOM 1302 O O . ILE A 1 165 ? -11.096 -3.324 4.148 1.00 76.06 165 ILE A O 1
ATOM 1306 N N . GLY A 1 166 ? -11.807 -3.042 2.038 1.00 69.81 166 GLY A N 1
ATOM 1307 C CA . GLY A 1 166 ? -12.810 -4.105 2.094 1.00 69.81 166 GLY A CA 1
ATOM 1308 C C . GLY A 1 166 ? -12.178 -5.443 2.468 1.00 69.81 166 GLY A C 1
ATOM 1309 O O . GLY A 1 166 ? -12.672 -6.130 3.355 1.00 69.81 166 GLY A O 1
ATOM 1310 N N . VAL A 1 167 ? -11.024 -5.758 1.877 1.00 69.56 167 VAL A N 1
ATOM 1311 C CA . VAL A 1 167 ? -10.277 -6.995 2.125 1.00 69.56 167 VAL A CA 1
ATOM 1312 C C . VAL A 1 167 ? -9.688 -7.045 3.536 1.00 69.56 167 VAL A C 1
ATOM 1314 O O . VAL A 1 167 ? -9.777 -8.075 4.207 1.00 69.56 167 VAL A O 1
ATOM 1317 N N . LEU A 1 168 ? -9.123 -5.937 4.012 1.00 71.06 168 LEU A N 1
ATOM 1318 C CA . LEU A 1 168 ? -8.555 -5.833 5.358 1.00 71.06 168 LEU A CA 1
ATOM 1319 C C . LEU A 1 168 ? -9.635 -5.859 6.452 1.00 71.06 168 LEU A C 1
ATOM 1321 O O . LEU A 1 168 ? -9.374 -6.338 7.558 1.00 71.06 168 LEU A O 1
ATOM 1325 N N . ARG A 1 169 ? -10.858 -5.416 6.132 1.00 72.62 169 ARG A N 1
ATOM 1326 C CA . ARG A 1 169 ? -12.036 -5.457 7.013 1.00 72.62 169 ARG A CA 1
ATOM 1327 C C . ARG A 1 169 ? -12.754 -6.810 7.031 1.00 72.62 169 ARG A C 1
ATOM 1329 O O . ARG A 1 169 ? -13.552 -7.048 7.934 1.00 72.62 169 ARG A O 1
ATOM 1336 N N . MET A 1 170 ? -12.493 -7.720 6.084 1.00 59.59 170 MET A N 1
ATOM 1337 C CA . MET A 1 170 ? -13.231 -8.989 6.004 1.00 59.59 170 MET A CA 1
ATOM 1338 C C . MET A 1 170 ? -12.949 -9.913 7.191 1.00 59.59 170 MET A C 1
ATOM 1340 O O . MET A 1 170 ? -11.954 -10.640 7.203 1.00 59.59 170 MET A O 1
ATOM 1344 N N . SER A 1 171 ? -13.864 -9.936 8.152 1.00 50.44 171 SER A N 1
ATOM 1345 C CA . SER A 1 171 ? -13.997 -10.987 9.165 1.00 50.44 171 SER A CA 1
ATOM 1346 C C . SER A 1 171 ? -15.459 -11.015 9.613 1.00 50.44 171 SER A C 1
ATOM 1348 O O . SER A 1 171 ? -15.795 -10.320 10.564 1.00 50.44 171 SER A O 1
ATOM 1350 N N . ARG A 1 172 ? -16.326 -11.739 8.867 1.00 45.94 172 ARG A N 1
ATOM 1351 C CA . ARG A 1 172 ? -17.673 -12.220 9.295 1.00 45.94 172 ARG A CA 1
ATOM 1352 C C . ARG A 1 172 ? -18.518 -13.006 8.261 1.00 45.94 172 ARG A C 1
ATOM 1354 O O . ARG A 1 172 ? -19.700 -13.194 8.504 1.00 45.94 172 ARG A O 1
ATOM 1361 N N . TYR A 1 173 ? -17.977 -13.521 7.152 1.00 43.47 173 TYR A N 1
ATOM 1362 C CA . TYR A 1 173 ? -18.773 -14.342 6.210 1.00 43.47 173 TYR A CA 1
ATOM 1363 C C . TYR A 1 173 ? -18.183 -15.734 5.978 1.00 43.47 173 TYR A C 1
ATOM 1365 O O . TYR A 1 173 ? -17.838 -16.097 4.863 1.00 43.47 173 TYR A O 1
ATOM 1373 N N . THR A 1 174 ? -18.094 -16.516 7.052 1.00 40.03 174 THR A N 1
ATOM 1374 C CA . THR A 1 174 ? -18.023 -17.987 6.998 1.00 40.03 174 THR A CA 1
ATOM 1375 C C . THR A 1 174 ? -18.474 -18.564 8.341 1.00 40.03 174 THR A C 1
ATOM 1377 O O . THR A 1 174 ? -17.765 -19.319 8.993 1.00 40.03 174 THR A O 1
ATOM 1380 N N . GLN A 1 175 ? -19.676 -18.203 8.791 1.00 32.94 175 GLN A N 1
ATOM 1381 C CA . GLN A 1 175 ? -20.434 -19.120 9.638 1.00 32.94 175 GLN A CA 1
ATOM 1382 C C . GLN A 1 175 ? -21.471 -19.774 8.724 1.00 32.94 175 GLN A C 1
ATOM 1384 O O . GLN A 1 175 ? -22.360 -19.067 8.245 1.00 32.94 175 GLN A O 1
ATOM 1389 N N . PRO A 1 176 ? -21.378 -21.082 8.415 1.00 37.88 176 PRO A N 1
ATOM 1390 C CA . PRO A 1 176 ? -22.566 -21.777 7.959 1.00 37.88 176 PRO A CA 1
ATOM 1391 C C . PRO A 1 176 ? -23.597 -21.618 9.077 1.00 37.88 176 PRO A C 1
ATOM 1393 O O . PRO A 1 176 ? -23.312 -21.931 10.234 1.00 37.88 176 PRO A O 1
ATOM 1396 N N . GLN A 1 177 ? -24.770 -21.077 8.750 1.00 39.94 177 GLN A N 1
ATOM 1397 C CA . GLN A 1 177 ? -25.923 -21.169 9.631 1.00 39.94 177 GLN A CA 1
ATOM 1398 C C . GLN A 1 177 ? -26.224 -22.663 9.802 1.00 39.94 177 GLN A C 1
ATOM 1400 O O . GLN A 1 177 ? -26.925 -23.258 8.988 1.00 39.94 177 GLN A O 1
ATOM 1405 N N . MET A 1 178 ? -25.653 -23.304 10.826 1.00 39.38 178 MET A N 1
ATOM 1406 C CA . MET A 1 178 ? -26.248 -24.522 11.354 1.00 39.38 178 MET A CA 1
ATOM 1407 C C . MET A 1 178 ? -27.561 -24.077 11.969 1.00 39.38 178 MET A C 1
ATOM 1409 O O . MET A 1 178 ? -27.587 -23.458 13.034 1.00 39.38 178 MET A O 1
ATOM 1413 N N . GLY A 1 179 ? -28.632 -24.310 11.214 1.00 43.84 179 GLY A N 1
ATOM 1414 C CA . GLY A 1 179 ? -29.986 -24.100 11.673 1.00 43.84 179 GLY A CA 1
ATOM 1415 C C . GLY A 1 179 ? -30.161 -24.739 13.042 1.00 43.84 179 GLY A C 1
ATOM 1416 O O . GLY A 1 179 ? -29.752 -25.878 13.273 1.00 43.84 179 GLY A O 1
ATOM 1417 N N . GLN A 1 180 ? -30.773 -23.981 13.947 1.00 39.25 180 GLN A N 1
ATOM 1418 C CA . GLN A 1 180 ? -31.45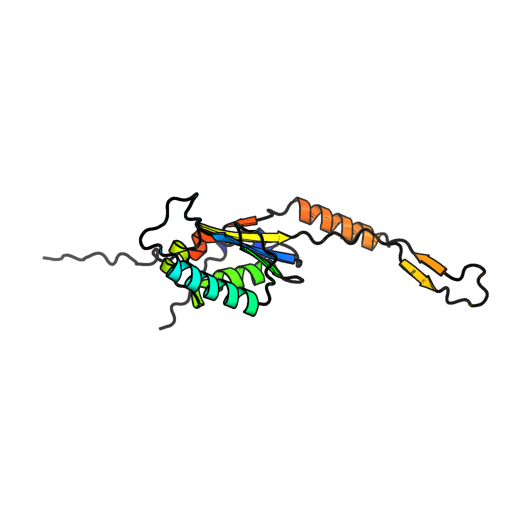4 -24.560 15.087 1.00 39.25 180 GLN A CA 1
ATOM 1419 C C . GLN A 1 180 ? -32.457 -25.577 14.540 1.00 39.25 180 GLN A C 1
ATOM 1421 O O . GLN A 1 180 ? -33.507 -25.209 14.014 1.00 39.25 180 GLN A O 1
ATOM 1426 N N . ILE A 1 181 ? -32.120 -26.860 14.633 1.00 43.84 181 ILE A N 1
ATOM 1427 C CA . ILE A 1 181 ? -33.115 -27.919 14.549 1.00 43.84 181 ILE A CA 1
ATOM 1428 C C . ILE A 1 181 ? -33.838 -27.875 15.894 1.00 43.84 181 ILE A C 1
ATOM 1430 O O . ILE A 1 181 ? -33.448 -28.539 16.850 1.00 43.84 181 ILE A O 1
ATOM 1434 N N . ASN A 1 182 ? -34.856 -27.022 15.980 1.00 42.91 182 ASN A N 1
ATOM 1435 C CA . ASN A 1 182 ? -35.919 -27.218 16.951 1.00 42.91 182 ASN A CA 1
ATOM 1436 C C . ASN A 1 182 ? -36.661 -28.476 16.511 1.00 42.91 182 ASN A C 1
ATOM 1438 O O . ASN A 1 182 ? -37.298 -28.459 15.462 1.00 42.91 182 ASN A O 1
ATOM 1442 N N . ASN A 1 183 ? -36.576 -29.546 17.295 1.00 43.94 183 ASN A N 1
ATOM 1443 C CA . ASN A 1 183 ? -37.577 -30.596 17.245 1.00 43.94 183 ASN A CA 1
ATOM 1444 C C . ASN A 1 183 ? -38.106 -30.868 18.650 1.00 43.94 183 ASN A C 1
ATOM 1446 O O . ASN A 1 183 ? -37.349 -31.024 19.608 1.00 43.94 183 ASN A O 1
ATOM 1450 N N . ILE A 1 184 ? -39.434 -30.821 18.661 1.00 48.56 184 ILE A N 1
ATOM 1451 C CA . ILE A 1 184 ? -40.430 -31.202 19.657 1.00 48.56 184 ILE A CA 1
ATOM 1452 C C . ILE A 1 184 ? -40.199 -32.641 20.126 1.00 48.56 184 ILE A C 1
ATOM 1454 O O . ILE A 1 184 ? -39.828 -33.475 19.267 1.00 48.56 184 ILE A O 1
#

Sequence (184 aa):
MSDSFRFPLSSLPPAIVFNPPGTYGIQIQLYTPVLDDLPAGWSMEKAAEVYKRISNYLRMSALTRVDDQTSITFLRRYTTGLRTWTILLFMRSVVSPDEFQTVVKDAHLFYVPEPVPTLVCRLSVNPDPGSPNPFTVTGPSPEEVLRDQARTRAMQTLPTSFSAIGVLRMSRYTQPQMGQINNI

Foldseek 3Di:
DDPDPDDPPVPDDVCLVPPDFFKKKKKFFWDDPVPDDADPPADPVLLVVLVVQLVVLLVVLVWDWPDDDGMTMTMDTRGGSNSVVVSVLCSCVRAPLVSCVRITPWMKMFDDLDPLPPFDFDWDQDPDPPDPDRIDTHTDDPVSVVVSVVSVVSVVPRDGMDICNVVSNDDDPPDDPPDPPDDD

Organism: NCBI:txid50990

Radius of gyration: 23.95 Å; chains: 1; bounding box: 85×49×56 Å